Protein AF-A0A2W6DD22-F1 (afdb_monomer_lite)

Structure (mmCIF, N/CA/C/O backbone):
data_AF-A0A2W6DD22-F1
#
_entry.id   AF-A0A2W6DD22-F1
#
loop_
_atom_site.group_PDB
_atom_site.id
_atom_site.type_symbol
_atom_site.label_atom_id
_atom_site.label_alt_id
_atom_site.label_comp_id
_atom_site.label_asym_id
_atom_site.label_entity_id
_atom_site.label_seq_id
_atom_site.pdbx_PDB_ins_code
_atom_site.Cartn_x
_atom_site.Cartn_y
_atom_site.Cartn_z
_atom_site.occupancy
_atom_site.B_iso_or_equiv
_atom_site.auth_seq_id
_atom_site.auth_comp_id
_atom_site.auth_asym_id
_atom_site.auth_atom_id
_atom_site.pdbx_PDB_model_num
ATOM 1 N N . MET A 1 1 ? 8.082 15.433 34.236 1.00 48.53 1 MET A N 1
ATOM 2 C CA . MET A 1 1 ? 8.895 14.264 33.814 1.00 48.53 1 MET A CA 1
ATOM 3 C C . MET A 1 1 ? 8.075 13.049 33.338 1.00 48.53 1 MET A C 1
ATOM 5 O O . MET A 1 1 ? 8.597 12.282 32.543 1.00 48.53 1 MET A O 1
ATOM 9 N N . ALA A 1 2 ? 6.797 12.872 33.714 1.00 55.88 2 ALA A N 1
ATOM 10 C CA . ALA A 1 2 ? 5.979 11.713 33.294 1.00 55.88 2 ALA A CA 1
ATOM 11 C C . ALA A 1 2 ? 5.674 11.628 31.774 1.00 55.88 2 ALA A C 1
ATOM 13 O O . ALA A 1 2 ? 5.603 10.541 31.206 1.00 55.88 2 ALA A O 1
ATOM 14 N N . HIS A 1 3 ? 5.577 12.766 31.076 1.00 55.56 3 HIS A N 1
ATOM 15 C CA . HIS A 1 3 ? 5.310 12.808 29.627 1.00 55.56 3 HIS A CA 1
ATOM 16 C C . HIS A 1 3 ? 6.477 12.357 28.731 1.00 55.56 3 HIS A C 1
ATOM 18 O O . HIS A 1 3 ? 6.265 12.111 27.542 1.00 55.56 3 HIS A O 1
ATOM 24 N N . VAL A 1 4 ? 7.702 12.284 29.262 1.00 63.34 4 VAL A N 1
ATOM 25 C CA . VAL A 1 4 ? 8.893 11.874 28.497 1.00 63.34 4 VAL A CA 1
ATOM 26 C C . VAL A 1 4 ? 9.026 10.352 28.505 1.00 63.34 4 VAL A C 1
ATOM 28 O O . VAL A 1 4 ? 9.234 9.763 27.448 1.00 63.34 4 VAL A O 1
ATOM 31 N N . ALA A 1 5 ? 8.786 9.715 29.655 1.00 61.69 5 ALA A N 1
ATOM 32 C CA . ALA A 1 5 ? 8.777 8.259 29.793 1.00 61.69 5 ALA A CA 1
ATOM 33 C C . ALA A 1 5 ? 7.696 7.604 28.914 1.00 61.69 5 ALA A C 1
ATOM 35 O O . ALA A 1 5 ? 8.007 6.707 28.138 1.00 61.69 5 ALA A O 1
ATOM 36 N N . GLY A 1 6 ? 6.461 8.125 28.921 1.00 66.12 6 GLY A N 1
ATOM 37 C CA . GLY A 1 6 ? 5.385 7.591 28.073 1.00 66.12 6 GLY A CA 1
ATOM 38 C C . GLY A 1 6 ? 5.663 7.718 26.568 1.00 66.12 6 GLY A C 1
ATOM 39 O O . GLY A 1 6 ? 5.362 6.809 25.797 1.00 66.12 6 GLY A O 1
ATOM 40 N N . ARG A 1 7 ? 6.309 8.811 26.135 1.00 67.25 7 ARG A N 1
ATOM 41 C CA . ARG A 1 7 ? 6.731 8.987 24.733 1.00 67.25 7 ARG A CA 1
ATOM 42 C C . ARG A 1 7 ? 7.862 8.038 24.345 1.00 67.25 7 ARG A C 1
ATOM 44 O O . ARG A 1 7 ? 7.915 7.607 23.196 1.00 67.25 7 ARG A O 1
ATOM 51 N N . LEU A 1 8 ? 8.758 7.732 25.281 1.00 79.38 8 LEU A N 1
ATOM 52 C CA . LEU A 1 8 ? 9.864 6.806 25.066 1.00 79.38 8 LEU A CA 1
ATOM 53 C C . LEU A 1 8 ? 9.355 5.364 24.955 1.00 79.38 8 LEU A C 1
ATOM 55 O O . LEU A 1 8 ? 9.715 4.678 24.006 1.00 79.38 8 LEU A O 1
ATOM 59 N N . THR A 1 9 ? 8.437 4.947 25.832 1.00 78.62 9 THR A N 1
ATOM 60 C CA . THR A 1 9 ? 7.766 3.640 25.747 1.00 78.62 9 THR A CA 1
ATOM 61 C C . THR A 1 9 ? 7.017 3.481 24.429 1.00 78.62 9 THR A C 1
ATOM 63 O O . THR A 1 9 ? 7.172 2.460 23.763 1.00 78.62 9 THR A O 1
ATOM 66 N N . MET A 1 10 ? 6.271 4.506 23.995 1.00 78.19 10 MET A N 1
ATOM 67 C CA . MET A 1 10 ? 5.573 4.436 22.711 1.00 78.19 10 MET A CA 1
ATOM 68 C C . MET A 1 10 ? 6.554 4.323 21.538 1.00 78.19 10 MET A C 1
ATOM 70 O O . MET A 1 10 ? 6.380 3.476 20.673 1.00 78.19 10 MET A O 1
ATOM 74 N N . LYS A 1 11 ? 7.638 5.112 21.529 1.00 77.94 11 LYS A N 1
ATOM 75 C CA . LYS A 1 11 ? 8.672 5.008 20.487 1.00 77.94 11 LYS A CA 1
ATOM 76 C C . LYS A 1 11 ? 9.335 3.633 20.457 1.00 77.94 11 LYS A C 1
ATOM 78 O O . LYS A 1 11 ? 9.569 3.124 19.368 1.00 77.94 11 LYS A O 1
ATOM 83 N N . ILE A 1 12 ? 9.617 3.036 21.614 1.00 82.88 12 ILE A N 1
ATOM 84 C CA . ILE A 1 12 ? 10.215 1.698 21.695 1.00 82.88 12 ILE A CA 1
ATOM 85 C C . ILE A 1 12 ? 9.269 0.664 21.088 1.00 82.88 12 ILE A C 1
ATOM 87 O O . ILE A 1 12 ? 9.707 -0.108 20.244 1.00 82.88 12 ILE A O 1
ATOM 91 N N . ILE A 1 13 ? 7.979 0.697 21.435 1.00 78.94 13 ILE A N 1
ATOM 92 C CA . ILE A 1 13 ? 6.968 -0.194 20.847 1.00 78.94 13 ILE A CA 1
ATOM 93 C C . ILE A 1 13 ? 6.888 0.016 19.330 1.00 78.94 13 ILE A C 1
ATOM 95 O O . ILE A 1 13 ? 6.938 -0.951 18.573 1.00 78.94 13 ILE A O 1
ATOM 99 N N . THR A 1 14 ? 6.849 1.266 18.864 1.00 76.12 14 THR A N 1
ATOM 100 C CA . THR A 1 14 ? 6.817 1.577 17.429 1.00 76.12 14 THR A CA 1
ATOM 101 C C . THR A 1 14 ? 8.044 1.037 16.701 1.00 76.12 14 THR A C 1
AT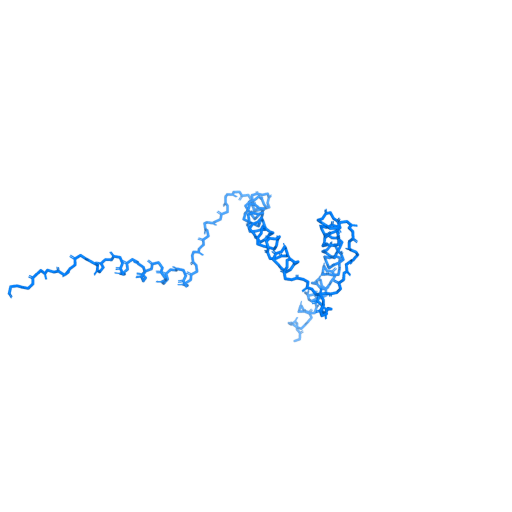OM 103 O O . THR A 1 14 ? 7.893 0.419 15.647 1.00 76.12 14 THR A O 1
ATOM 106 N N . VAL A 1 15 ? 9.246 1.226 17.255 1.00 79.69 15 VAL A N 1
ATOM 107 C CA . VAL A 1 15 ? 10.503 0.714 16.685 1.00 79.69 15 VAL A CA 1
ATOM 108 C C . VAL A 1 15 ? 10.498 -0.814 16.657 1.00 79.69 15 VAL A C 1
ATOM 110 O O . VAL A 1 15 ? 10.830 -1.408 15.633 1.00 79.69 15 VAL A O 1
ATOM 113 N N . LEU A 1 16 ? 10.042 -1.456 17.735 1.00 79.19 16 LEU A N 1
ATOM 114 C CA . LEU A 1 16 ? 9.960 -2.914 17.817 1.00 79.19 16 LEU A CA 1
ATOM 115 C C . LEU A 1 16 ? 9.030 -3.507 16.755 1.00 79.19 16 LEU A C 1
ATOM 117 O O . LEU A 1 16 ? 9.316 -4.573 16.223 1.00 79.19 16 LEU A O 1
ATOM 121 N N . VAL A 1 17 ? 7.940 -2.811 16.425 1.00 77.00 17 VAL A N 1
ATOM 122 C CA . VAL A 1 17 ? 6.983 -3.230 15.390 1.00 77.00 17 VAL A CA 1
ATOM 123 C C . VAL A 1 17 ? 7.502 -2.918 13.984 1.00 77.00 17 VAL A C 1
ATOM 125 O O . VAL A 1 17 ? 7.276 -3.695 13.059 1.00 77.00 17 VAL A O 1
ATOM 128 N N . THR A 1 18 ? 8.243 -1.823 13.791 1.00 79.75 18 THR A N 1
ATOM 129 C CA . THR A 1 18 ? 8.738 -1.448 12.453 1.00 79.75 18 THR A CA 1
ATOM 130 C C . THR A 1 18 ? 9.861 -2.342 11.949 1.00 79.75 18 THR A C 1
ATOM 132 O O . THR A 1 18 ? 9.936 -2.559 10.743 1.00 79.75 18 THR A O 1
ATOM 135 N N . ILE A 1 19 ? 10.699 -2.904 12.826 1.00 83.62 19 ILE A N 1
ATOM 136 C CA . ILE A 1 19 ? 11.783 -3.813 12.415 1.00 83.62 19 ILE A CA 1
ATOM 137 C C . ILE A 1 19 ? 11.243 -5.041 11.647 1.00 83.62 19 ILE A C 1
ATOM 139 O O . ILE A 1 19 ? 11.642 -5.235 10.493 1.00 83.62 19 ILE A O 1
ATOM 143 N N . PRO A 1 20 ? 10.321 -5.858 12.200 1.00 79.44 20 PRO A N 1
ATOM 144 C CA . PRO A 1 20 ? 9.785 -7.011 11.481 1.00 79.44 20 PRO A CA 1
ATOM 145 C C . PRO A 1 20 ? 8.940 -6.596 10.271 1.00 79.44 20 PRO A C 1
ATOM 147 O O . PRO A 1 20 ? 9.014 -7.252 9.231 1.00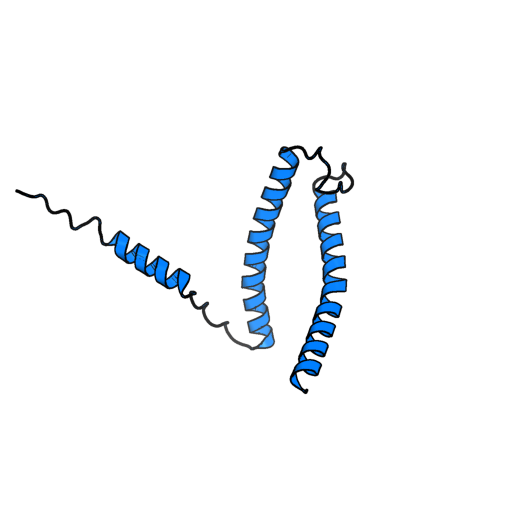 79.44 20 PRO A O 1
ATOM 150 N N . VAL A 1 21 ? 8.201 -5.482 10.353 1.00 83.62 21 VAL A N 1
ATOM 151 C CA . VAL A 1 21 ? 7.424 -4.947 9.220 1.00 83.62 21 VAL A CA 1
ATOM 152 C C . VAL A 1 21 ? 8.334 -4.554 8.056 1.00 83.62 21 VAL A C 1
ATOM 154 O O . VAL A 1 21 ? 8.027 -4.869 6.906 1.00 83.62 21 VAL A O 1
ATOM 157 N N . GLY A 1 22 ? 9.477 -3.924 8.327 1.00 80.00 22 GLY A N 1
ATOM 158 C CA . GLY A 1 22 ? 10.459 -3.560 7.309 1.00 80.00 22 GLY A CA 1
ATOM 159 C C . GLY A 1 22 ? 11.047 -4.784 6.605 1.00 80.00 22 GLY A C 1
ATOM 160 O O . GLY A 1 22 ? 11.112 -4.818 5.377 1.00 80.00 22 GLY A O 1
ATOM 161 N N . ILE A 1 23 ? 11.402 -5.827 7.364 1.00 83.56 23 ILE A N 1
ATOM 162 C CA . ILE A 1 23 ? 11.918 -7.088 6.807 1.00 83.56 23 ILE A CA 1
ATOM 163 C C . ILE A 1 23 ? 10.852 -7.788 5.951 1.00 83.56 23 ILE A C 1
ATOM 165 O O . ILE A 1 23 ? 11.145 -8.227 4.836 1.00 83.56 23 ILE A O 1
ATOM 169 N N . ALA A 1 24 ? 9.615 -7.879 6.446 1.00 84.56 24 ALA A N 1
ATOM 170 C CA . ALA A 1 24 ? 8.504 -8.483 5.714 1.00 84.56 24 ALA A CA 1
ATOM 171 C C . ALA A 1 24 ? 8.209 -7.725 4.412 1.00 84.56 24 ALA A C 1
ATOM 173 O O . ALA A 1 24 ? 8.104 -8.341 3.353 1.00 84.56 24 ALA A O 1
ATOM 174 N N . THR A 1 25 ? 8.166 -6.392 4.474 1.00 81.31 25 THR A N 1
ATOM 175 C CA . THR A 1 25 ? 7.970 -5.526 3.303 1.00 81.31 25 THR A CA 1
ATOM 176 C C . THR A 1 25 ? 9.061 -5.766 2.269 1.00 81.31 25 THR A C 1
ATOM 178 O O . THR A 1 25 ? 8.753 -5.994 1.102 1.00 81.31 25 THR A O 1
ATOM 181 N N . LYS A 1 26 ? 10.333 -5.808 2.691 1.00 76.12 26 LYS A N 1
ATOM 182 C CA . LYS A 1 26 ? 11.457 -6.085 1.791 1.00 76.12 26 LYS A CA 1
ATOM 183 C C . LYS A 1 26 ? 11.287 -7.427 1.071 1.00 76.12 26 LYS A C 1
ATOM 185 O O . LYS A 1 26 ? 11.413 -7.473 -0.146 1.00 76.12 26 LYS A O 1
ATOM 190 N N . LYS A 1 27 ? 10.916 -8.492 1.793 1.00 79.50 27 LYS A N 1
ATOM 191 C CA . LYS A 1 27 ? 10.676 -9.819 1.196 1.00 79.50 27 LYS A CA 1
ATOM 192 C C . LYS A 1 27 ? 9.505 -9.839 0.217 1.00 79.50 27 LYS A C 1
ATOM 194 O O . LYS A 1 27 ? 9.583 -10.515 -0.805 1.00 79.50 27 LYS A O 1
ATOM 199 N N . VAL A 1 28 ? 8.415 -9.136 0.522 1.00 81.38 28 VAL A N 1
ATOM 200 C CA . VAL A 1 28 ? 7.255 -9.038 -0.379 1.00 81.38 28 VAL A CA 1
ATOM 201 C C . VAL A 1 28 ? 7.635 -8.294 -1.652 1.00 81.38 28 VAL A C 1
ATOM 203 O O . VAL A 1 28 ? 7.296 -8.747 -2.742 1.00 81.38 28 VAL A O 1
ATOM 206 N N . VAL A 1 29 ? 8.383 -7.198 -1.525 1.00 74.00 29 VAL A N 1
ATOM 207 C CA . VAL A 1 29 ? 8.886 -6.426 -2.665 1.00 74.00 29 VAL A CA 1
ATOM 208 C C . VAL A 1 29 ? 9.828 -7.276 -3.519 1.00 74.00 29 VAL A C 1
ATOM 210 O O . VAL A 1 29 ? 9.611 -7.382 -4.721 1.00 74.00 29 VAL A O 1
ATOM 213 N N . GLU A 1 30 ? 10.806 -7.951 -2.907 1.00 72.88 30 GLU A N 1
ATOM 214 C CA . GLU A 1 30 ? 11.735 -8.851 -3.605 1.00 72.88 30 GLU A CA 1
ATOM 215 C C . GLU A 1 30 ? 10.994 -9.983 -4.334 1.00 72.88 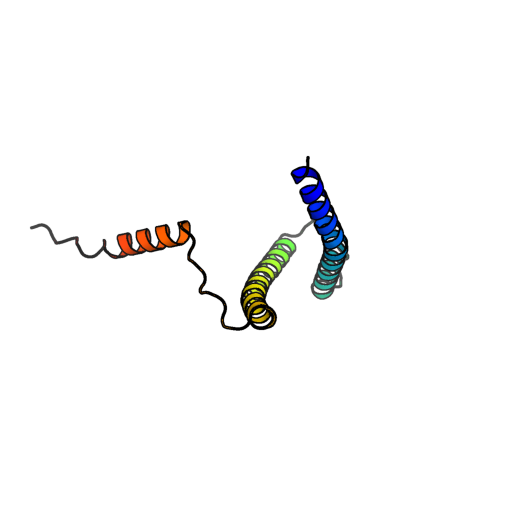30 GLU A C 1
ATOM 217 O O . GLU A 1 30 ? 11.288 -10.248 -5.495 1.00 72.88 30 GLU A O 1
ATOM 222 N N . ARG A 1 31 ? 9.995 -10.617 -3.700 1.00 73.56 31 ARG A N 1
ATOM 223 C CA . ARG A 1 31 ? 9.193 -11.680 -4.333 1.00 73.56 31 ARG A CA 1
ATOM 224 C C . ARG A 1 31 ? 8.296 -11.173 -5.454 1.00 73.56 31 ARG A C 1
ATOM 226 O O . ARG A 1 31 ? 8.177 -11.823 -6.483 1.00 73.56 31 ARG A O 1
ATOM 233 N N . THR A 1 32 ? 7.647 -10.033 -5.258 1.00 73.69 32 THR A N 1
ATOM 234 C CA . THR A 1 32 ? 6.787 -9.441 -6.293 1.00 73.69 32 THR A CA 1
ATOM 235 C C . THR A 1 32 ? 7.625 -9.064 -7.511 1.00 73.69 32 THR A C 1
ATOM 237 O O . THR A 1 32 ? 7.217 -9.301 -8.646 1.00 73.69 32 THR A O 1
ATOM 240 N N . TRP A 1 33 ? 8.832 -8.549 -7.273 1.00 65.31 33 TRP A N 1
ATOM 241 C CA . TRP A 1 33 ? 9.785 -8.212 -8.319 1.00 65.31 33 TRP A CA 1
ATOM 242 C C . TRP A 1 33 ? 10.274 -9.442 -9.085 1.00 65.31 33 TRP A C 1
ATOM 244 O O . TRP A 1 33 ? 10.215 -9.448 -10.310 1.00 65.31 33 TRP A O 1
ATOM 254 N N . THR A 1 34 ? 10.683 -10.511 -8.396 1.00 65.69 34 THR A N 1
ATOM 255 C CA . THR A 1 34 ? 11.142 -11.741 -9.065 1.00 65.69 34 THR A CA 1
ATOM 256 C C . THR A 1 34 ? 10.029 -12.463 -9.818 1.00 65.69 34 THR A C 1
ATOM 258 O O . THR A 1 34 ? 10.300 -13.067 -10.850 1.00 65.69 34 THR A O 1
ATOM 261 N N . VAL A 1 35 ? 8.777 -12.373 -9.361 1.00 66.81 35 VAL A N 1
ATOM 262 C CA . VAL A 1 35 ? 7.614 -12.900 -10.097 1.00 66.81 35 VAL A CA 1
ATOM 263 C C . VAL A 1 35 ? 7.344 -12.092 -11.369 1.00 66.81 35 VAL A C 1
ATOM 265 O O . VAL A 1 35 ? 7.046 -12.673 -12.409 1.00 66.81 35 VAL A O 1
ATOM 268 N N . ALA A 1 36 ? 7.471 -10.764 -11.315 1.00 64.75 36 ALA A N 1
ATOM 269 C CA . ALA A 1 36 ? 7.259 -9.900 -12.477 1.00 64.75 36 ALA A CA 1
ATOM 270 C C . ALA A 1 36 ? 8.434 -9.928 -13.477 1.00 64.75 36 ALA A C 1
ATOM 272 O O . ALA A 1 36 ? 8.228 -9.774 -14.682 1.00 64.75 36 ALA A O 1
ATOM 273 N N . ARG A 1 37 ? 9.669 -10.100 -12.990 1.00 60.66 37 ARG A N 1
ATOM 274 C CA . ARG A 1 37 ? 10.915 -10.098 -13.773 1.00 60.66 37 ARG A CA 1
ATOM 275 C C . ARG A 1 37 ? 11.896 -11.152 -13.223 1.00 60.66 37 ARG A C 1
ATOM 277 O O . ARG A 1 37 ? 12.852 -10.806 -12.533 1.00 60.66 37 ARG A O 1
ATOM 284 N N . PRO A 1 38 ? 11.715 -12.441 -13.556 1.00 56.56 38 PRO A N 1
ATOM 285 C CA . PRO A 1 38 ? 12.581 -13.524 -13.075 1.00 56.56 38 PRO A CA 1
ATOM 286 C C . PRO A 1 38 ? 14.024 -13.483 -13.617 1.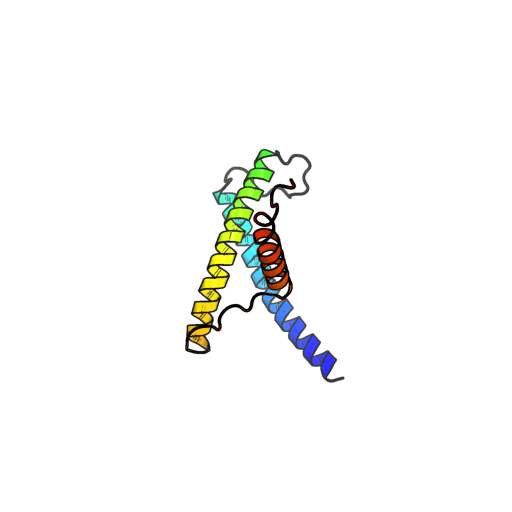00 56.56 38 PRO A C 1
ATOM 288 O O . PRO A 1 38 ? 14.884 -14.181 -13.088 1.00 56.56 38 PRO A O 1
ATOM 291 N N . ALA A 1 39 ? 14.301 -12.672 -14.647 1.00 50.00 39 ALA A N 1
ATOM 292 C CA . ALA A 1 39 ? 15.610 -12.578 -15.300 1.00 50.00 39 ALA A CA 1
ATOM 293 C C . ALA A 1 39 ? 16.526 -11.449 -14.772 1.00 50.00 39 ALA A C 1
ATOM 295 O O . ALA A 1 39 ? 17.701 -11.431 -15.125 1.00 50.00 39 ALA A O 1
ATOM 296 N N . ASP A 1 40 ? 16.032 -10.536 -13.922 1.00 53.62 40 ASP A N 1
ATOM 297 C CA . ASP A 1 40 ? 16.813 -9.401 -13.406 1.00 53.62 40 ASP A CA 1
ATOM 298 C C . ASP A 1 40 ? 16.807 -9.367 -11.872 1.00 53.62 40 ASP A C 1
ATOM 300 O O . ASP A 1 40 ? 15.820 -9.006 -11.222 1.00 53.62 40 ASP A O 1
ATOM 304 N N . ALA A 1 41 ? 17.951 -9.732 -11.286 1.00 50.84 41 ALA A N 1
ATOM 305 C CA . ALA A 1 41 ? 18.220 -9.559 -9.863 1.00 50.84 41 ALA A CA 1
ATOM 306 C C . ALA A 1 41 ? 18.075 -8.071 -9.474 1.00 50.84 41 ALA A C 1
ATOM 308 O O . ALA A 1 41 ? 18.424 -7.203 -10.275 1.00 50.84 41 ALA A O 1
ATOM 309 N N . PRO A 1 42 ? 17.565 -7.761 -8.266 1.00 50.50 42 PRO A N 1
ATOM 310 C CA . PRO A 1 42 ? 17.111 -6.426 -7.877 1.00 50.50 42 PRO A CA 1
ATOM 311 C C . PRO A 1 42 ? 18.233 -5.385 -8.000 1.00 50.50 42 PRO A C 1
ATOM 313 O O . PRO A 1 42 ? 19.048 -5.221 -7.090 1.00 50.50 42 PRO A O 1
ATOM 316 N N . ARG A 1 43 ? 18.282 -4.678 -9.135 1.00 53.78 43 ARG A N 1
ATOM 317 C CA . ARG A 1 43 ? 19.188 -3.545 -9.341 1.00 53.78 43 ARG A CA 1
ATOM 318 C C . ARG A 1 43 ? 18.664 -2.336 -8.596 1.00 53.78 43 ARG A C 1
ATOM 320 O O . ARG A 1 43 ? 17.460 -2.082 -8.530 1.00 53.78 43 ARG A O 1
ATOM 327 N N . LYS A 1 44 ? 19.588 -1.624 -7.955 1.00 50.75 44 LYS A N 1
ATOM 328 C CA . LYS A 1 44 ? 19.262 -0.501 -7.085 1.00 50.75 44 LYS A CA 1
ATOM 329 C C . LYS A 1 44 ? 18.595 0.599 -7.921 1.00 50.75 44 LYS A C 1
ATOM 331 O O . LYS A 1 44 ? 19.146 0.974 -8.952 1.00 50.75 44 LYS A O 1
ATOM 336 N N . PRO A 1 45 ? 17.488 1.202 -7.456 1.00 50.94 45 PRO A N 1
ATOM 337 C CA . PRO A 1 45 ? 16.762 2.259 -8.174 1.00 50.94 45 PRO A CA 1
ATOM 338 C C . PRO A 1 45 ? 17.539 3.585 -8.363 1.00 50.94 45 PRO A C 1
ATOM 340 O O . PRO A 1 45 ? 16.953 4.579 -8.774 1.00 50.94 45 PRO A O 1
ATOM 343 N N . GLY A 1 46 ? 18.845 3.618 -8.064 1.00 48.78 46 GLY A N 1
ATOM 344 C CA . GLY A 1 46 ? 19.759 4.735 -8.334 1.00 48.78 46 GLY A CA 1
ATOM 345 C C . GLY A 1 46 ? 20.811 4.443 -9.414 1.00 48.78 46 GLY A C 1
ATOM 346 O O . GLY A 1 46 ? 21.706 5.259 -9.618 1.00 48.78 46 GLY A O 1
ATOM 347 N N . GLU A 1 47 ? 20.751 3.289 -10.082 1.00 46.62 47 GLU A N 1
ATOM 348 C CA . GLU A 1 47 ? 21.645 2.971 -11.199 1.00 46.62 47 GLU A CA 1
ATOM 349 C C . GLU A 1 47 ? 21.148 3.650 -12.487 1.00 46.62 47 GLU A C 1
ATOM 351 O O . GLU A 1 47 ? 19.970 3.600 -12.831 1.00 46.62 47 GLU A O 1
ATOM 356 N N . ARG A 1 48 ? 22.062 4.324 -13.195 1.00 52.38 48 ARG A N 1
ATOM 357 C CA . ARG A 1 48 ? 21.810 5.253 -14.319 1.00 52.38 48 ARG A CA 1
ATOM 358 C C . ARG A 1 48 ? 21.186 4.608 -15.573 1.00 52.38 48 ARG A C 1
ATOM 360 O O . ARG A 1 48 ? 20.916 5.318 -16.533 1.00 52.38 48 ARG A O 1
ATOM 367 N N . ASP A 1 49 ? 20.968 3.295 -15.559 1.00 57.97 49 ASP A N 1
ATO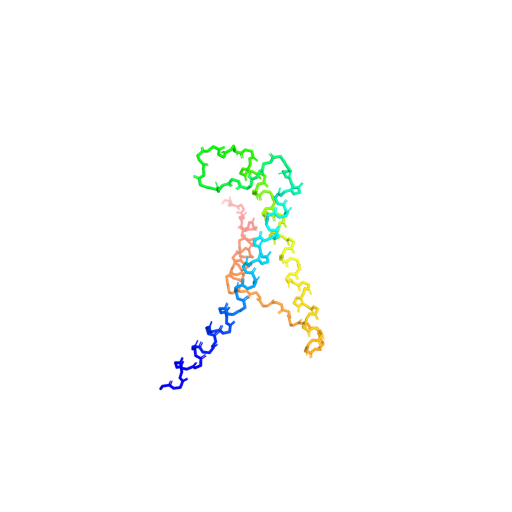M 368 C CA . ASP A 1 49 ? 20.552 2.478 -16.708 1.00 57.97 49 ASP A CA 1
ATOM 369 C C . ASP A 1 49 ? 19.122 1.916 -16.557 1.00 57.97 49 ASP A C 1
ATOM 371 O O . ASP A 1 49 ? 18.758 0.890 -17.130 1.00 57.97 49 ASP A O 1
ATOM 375 N N . VAL A 1 50 ? 18.283 2.577 -15.748 1.00 58.19 50 VAL A N 1
ATOM 376 C CA . VAL A 1 50 ? 16.854 2.247 -15.665 1.00 58.19 50 VAL A CA 1
ATOM 377 C C . VAL A 1 50 ? 16.188 2.617 -16.987 1.00 58.19 50 VAL A C 1
ATOM 379 O O . VAL A 1 50 ? 16.006 3.792 -17.316 1.00 58.19 50 VAL A O 1
ATOM 382 N N . ARG A 1 51 ? 15.779 1.598 -17.747 1.00 67.94 51 ARG A N 1
ATOM 383 C CA . ARG A 1 51 ? 14.986 1.783 -18.963 1.00 67.94 51 ARG A CA 1
ATOM 384 C C . ARG A 1 51 ? 13.644 2.407 -18.586 1.00 67.94 51 ARG A C 1
ATOM 386 O O . ARG A 1 51 ? 12.983 1.969 -17.651 1.00 67.94 51 ARG A O 1
ATOM 393 N N . TRP A 1 52 ? 13.184 3.391 -19.354 1.00 73.44 52 TRP A N 1
ATOM 394 C CA . TRP A 1 52 ? 11.909 4.090 -19.113 1.00 73.44 52 TRP A CA 1
ATOM 395 C C . TRP A 1 52 ? 10.702 3.132 -19.019 1.00 73.44 52 TRP A C 1
ATOM 397 O O . TRP A 1 52 ? 9.754 3.362 -18.274 1.00 73.44 52 TRP A O 1
ATOM 407 N N . GLN A 1 53 ? 10.783 1.996 -19.717 1.00 70.94 53 GLN A N 1
ATOM 408 C CA . GLN A 1 53 ? 9.812 0.901 -19.652 1.00 70.94 53 GLN A CA 1
ATOM 409 C C . GLN A 1 53 ? 9.710 0.268 -18.252 1.00 70.94 53 GLN A C 1
ATOM 411 O O . GLN A 1 53 ? 8.620 -0.113 -17.830 1.00 70.94 53 GLN A O 1
ATOM 416 N N . ASP A 1 54 ? 10.813 0.202 -17.506 1.00 67.69 54 ASP A N 1
ATOM 417 C CA . ASP A 1 54 ? 10.836 -0.326 -16.139 1.00 67.69 54 ASP A CA 1
ATOM 418 C C . ASP A 1 54 ? 10.210 0.661 -15.155 1.00 67.69 54 ASP A C 1
ATOM 420 O O . ASP A 1 54 ? 9.484 0.251 -14.248 1.00 67.69 54 ASP A O 1
ATOM 424 N N . ALA A 1 55 ? 10.411 1.964 -15.375 1.00 74.88 55 ALA A N 1
ATOM 425 C CA . ALA A 1 55 ? 9.754 3.008 -14.593 1.00 74.88 55 ALA A CA 1
ATOM 426 C C . ALA A 1 55 ? 8.225 2.966 -14.768 1.00 74.88 55 ALA A C 1
ATOM 428 O O . ALA A 1 55 ? 7.486 3.028 -13.785 1.00 74.88 55 ALA A O 1
ATOM 429 N N . VAL A 1 56 ? 7.740 2.787 -16.003 1.00 80.81 56 VAL A N 1
ATOM 430 C CA . VAL A 1 56 ? 6.301 2.643 -16.283 1.00 80.81 56 VAL A CA 1
ATOM 431 C C . VAL A 1 56 ? 5.738 1.352 -15.682 1.00 80.81 56 VAL A C 1
ATOM 433 O O . VAL A 1 56 ? 4.657 1.380 -15.093 1.00 80.81 56 VAL A O 1
ATOM 436 N N . GLY A 1 57 ? 6.474 0.237 -15.756 1.00 79.62 57 GLY A N 1
ATOM 437 C CA . GLY A 1 57 ? 6.083 -1.020 -15.109 1.00 79.62 57 GLY A CA 1
ATOM 438 C C . GLY A 1 57 ? 5.928 -0.873 -13.591 1.00 79.62 57 GLY A C 1
ATOM 439 O O . GLY A 1 57 ? 4.918 -1.294 -13.024 1.00 79.62 57 GLY A O 1
ATOM 440 N N . TRP A 1 58 ? 6.876 -0.192 -12.941 1.00 73.81 58 TRP A N 1
ATOM 441 C CA . TRP A 1 58 ? 6.793 0.150 -11.518 1.00 73.81 58 TRP A CA 1
ATOM 442 C C . TRP A 1 58 ? 5.613 1.062 -11.192 1.00 73.81 58 TRP A C 1
ATOM 444 O O . TRP A 1 58 ? 4.931 0.844 -10.189 1.00 73.81 58 TRP A O 1
ATOM 454 N N . ALA A 1 59 ? 5.359 2.073 -12.022 1.00 82.25 59 ALA A N 1
ATOM 455 C CA . ALA A 1 59 ? 4.256 3.004 -11.821 1.00 82.25 59 ALA A CA 1
ATOM 456 C C . ALA A 1 59 ? 2.898 2.298 -11.921 1.00 82.25 59 ALA A C 1
ATOM 458 O O . ALA A 1 59 ? 2.044 2.494 -11.057 1.00 82.25 59 ALA A O 1
ATOM 459 N N . ALA A 1 60 ? 2.714 1.427 -12.917 1.00 84.75 60 ALA A N 1
ATOM 460 C CA . ALA A 1 60 ? 1.493 0.643 -13.076 1.00 84.75 60 ALA A CA 1
ATOM 461 C C . ALA A 1 60 ? 1.268 -0.295 -11.880 1.00 84.75 60 ALA A C 1
ATOM 463 O O . ALA A 1 60 ? 0.187 -0.298 -11.286 1.00 84.75 60 ALA A O 1
ATOM 464 N N . LEU A 1 61 ? 2.308 -1.028 -11.471 1.00 81.31 61 LEU A N 1
ATOM 465 C CA . LEU A 1 61 ? 2.249 -1.918 -10.311 1.00 81.31 61 LEU A CA 1
ATOM 466 C C . LEU A 1 61 ? 1.926 -1.151 -9.021 1.00 81.31 61 LEU A C 1
ATOM 468 O O . LEU A 1 61 ? 1.083 -1.580 -8.234 1.00 81.31 61 LEU A O 1
ATOM 472 N N . SER A 1 62 ? 2.552 0.010 -8.827 1.00 83.56 62 SER A N 1
ATOM 473 C CA . SER A 1 62 ? 2.309 0.869 -7.665 1.00 83.56 62 SER A CA 1
ATOM 474 C C . SER A 1 62 ? 0.894 1.443 -7.678 1.00 83.56 62 SER A C 1
ATOM 476 O O . SER A 1 62 ? 0.232 1.455 -6.643 1.00 83.56 62 SER A O 1
ATOM 478 N N . GLY A 1 63 ? 0.395 1.860 -8.845 1.00 89.75 63 GLY A N 1
ATOM 479 C CA . GLY A 1 63 ? -0.974 2.345 -9.009 1.00 89.75 63 GLY A CA 1
ATOM 480 C C . GLY A 1 63 ? -2.001 1.290 -8.600 1.00 89.75 63 GLY A C 1
ATOM 481 O O . GLY A 1 63 ? -2.869 1.562 -7.769 1.00 89.75 63 GLY A O 1
ATOM 482 N N . VAL A 1 64 ? -1.854 0.059 -9.101 1.00 89.81 64 VAL A N 1
ATOM 483 C CA . VAL A 1 64 ? -2.718 -1.068 -8.713 1.00 89.81 64 VAL A CA 1
ATOM 484 C C . VAL A 1 64 ? -2.581 -1.372 -7.219 1.00 89.81 64 VAL A C 1
ATOM 486 O O . VAL A 1 64 ? -3.588 -1.503 -6.522 1.00 89.81 64 VAL A O 1
ATOM 489 N N . GLY A 1 65 ? -1.352 -1.415 -6.702 1.00 85.75 65 GLY A N 1
ATOM 490 C CA . GLY A 1 65 ? -1.077 -1.672 -5.290 1.00 85.75 65 GLY A CA 1
ATOM 491 C C . GLY A 1 65 ? -1.762 -0.673 -4.355 1.00 85.75 65 GLY A C 1
ATOM 492 O O . GLY A 1 65 ? -2.364 -1.076 -3.360 1.00 85.75 65 GLY A O 1
ATOM 493 N N . VAL A 1 66 ? -1.744 0.620 -4.690 1.00 89.62 66 VAL A N 1
ATOM 494 C CA . VAL A 1 66 ? -2.407 1.675 -3.904 1.00 89.62 66 VAL A CA 1
ATOM 495 C C . VAL A 1 66 ? -3.924 1.489 -3.890 1.00 89.62 66 VAL A C 1
ATOM 497 O O . VAL A 1 66 ? -4.545 1.600 -2.830 1.00 89.62 66 VAL A O 1
ATOM 500 N N . VAL A 1 67 ? -4.532 1.167 -5.034 1.00 87.81 67 VAL A N 1
ATOM 501 C CA . VAL A 1 67 ? -5.984 0.945 -5.126 1.00 87.81 67 VAL A CA 1
ATOM 502 C C . VAL A 1 67 ? -6.403 -0.270 -4.300 1.00 87.81 67 VAL A C 1
ATOM 504 O O . VAL A 1 67 ? -7.332 -0.172 -3.495 1.00 87.81 67 VAL A O 1
ATOM 507 N N . VAL A 1 68 ? -5.685 -1.388 -4.437 1.00 87.31 68 VAL A N 1
ATOM 508 C CA . VAL A 1 68 ? -5.935 -2.606 -3.654 1.00 87.31 68 VAL A CA 1
ATOM 509 C C . VAL A 1 68 ? -5.750 -2.332 -2.164 1.00 87.31 68 VAL A C 1
ATOM 511 O O . VAL A 1 68 ? -6.611 -2.690 -1.365 1.00 87.31 68 VAL A O 1
ATOM 514 N N . THR A 1 69 ? -4.688 -1.622 -1.782 1.00 86.44 69 THR A N 1
ATOM 515 C CA . THR A 1 69 ? -4.432 -1.256 -0.383 1.00 86.44 69 THR A CA 1
ATOM 516 C C . THR A 1 69 ? -5.564 -0.412 0.192 1.00 86.44 69 THR A C 1
ATOM 518 O O . THR A 1 69 ? -6.011 -0.671 1.302 1.00 86.44 69 THR A O 1
ATOM 521 N N . ASN A 1 70 ? -6.078 0.570 -0.552 1.00 87.38 70 ASN A N 1
ATOM 522 C CA . ASN A 1 70 ? -7.200 1.399 -0.106 1.00 87.38 70 ASN A CA 1
ATOM 523 C C . ASN A 1 70 ? -8.485 0.572 0.059 1.00 87.38 70 ASN A C 1
ATOM 525 O O . ASN A 1 70 ? -9.227 0.765 1.022 1.00 87.38 70 ASN A O 1
ATOM 529 N N . LEU A 1 71 ? -8.738 -0.378 -0.845 1.00 88.94 71 LEU A N 1
ATOM 530 C CA . LEU A 1 71 ? -9.874 -1.291 -0.731 1.00 88.94 71 LEU A CA 1
ATOM 531 C C . LEU A 1 71 ? -9.751 -2.183 0.510 1.00 88.94 71 LEU A C 1
ATOM 533 O O . LEU A 1 71 ? -10.683 -2.247 1.310 1.00 88.94 71 LEU A O 1
ATOM 537 N N . VAL A 1 72 ? -8.587 -2.809 0.695 1.00 88.12 72 VAL A N 1
ATOM 538 C CA . VAL A 1 72 ? -8.282 -3.657 1.853 1.00 88.12 72 VAL A CA 1
ATOM 539 C C . VAL A 1 72 ? -8.320 -2.850 3.146 1.00 88.12 72 VAL A C 1
ATOM 541 O O . VAL A 1 72 ? -8.847 -3.335 4.134 1.00 88.12 72 VAL A O 1
ATOM 544 N N . ALA A 1 73 ? -7.845 -1.606 3.158 1.00 87.69 73 ALA A N 1
ATOM 545 C CA . ALA A 1 73 ? -7.906 -0.747 4.335 1.00 87.69 73 ALA A CA 1
ATOM 546 C C . ALA A 1 73 ? -9.352 -0.410 4.713 1.00 87.69 73 ALA A C 1
ATOM 548 O O . ALA A 1 73 ? -9.709 -0.476 5.884 1.00 87.69 73 ALA A O 1
ATOM 549 N N . ARG A 1 74 ? -10.202 -0.082 3.732 1.00 85.06 74 ARG A N 1
ATOM 550 C CA . ARG A 1 74 ? -11.625 0.199 3.976 1.00 85.06 74 ARG A CA 1
ATOM 551 C C . ARG A 1 74 ? -12.352 -1.040 4.489 1.00 85.06 74 ARG A C 1
ATOM 553 O O . ARG A 1 74 ? -13.001 -0.967 5.525 1.00 85.06 74 ARG A O 1
ATOM 560 N N . LYS A 1 75 ? -12.203 -2.173 3.798 1.00 84.50 75 LYS A N 1
ATOM 561 C CA . LYS A 1 75 ? -12.873 -3.429 4.158 1.00 84.50 75 LYS A CA 1
ATOM 562 C C . LYS A 1 75 ? -12.325 -4.032 5.444 1.00 84.50 75 LYS A C 1
ATOM 564 O O . LYS A 1 75 ? -13.092 -4.417 6.310 1.00 84.50 75 LYS A O 1
ATOM 569 N N . GLY A 1 76 ? -11.009 -4.030 5.607 1.00 84.00 76 GLY A N 1
ATOM 570 C CA . GLY A 1 76 ? -10.339 -4.480 6.819 1.00 84.00 76 GLY A CA 1
ATOM 571 C C . GLY A 1 76 ? -10.700 -3.626 8.030 1.00 84.00 76 GLY A C 1
ATOM 572 O O . GLY A 1 76 ? -10.931 -4.178 9.095 1.00 84.00 76 GLY A O 1
ATOM 573 N N . ALA A 1 77 ? -10.822 -2.301 7.883 1.00 80.50 77 ALA A N 1
ATOM 574 C CA . ALA A 1 77 ? -11.296 -1.447 8.971 1.00 80.50 77 ALA A CA 1
ATOM 575 C C . ALA A 1 77 ? -12.752 -1.755 9.353 1.00 80.50 77 ALA A C 1
ATOM 577 O O . ALA A 1 77 ? -13.062 -1.778 10.540 1.00 80.50 77 ALA A O 1
ATOM 578 N N . GLU A 1 78 ? -13.628 -2.014 8.375 1.00 80.12 78 GLU A N 1
ATOM 579 C CA . GLU A 1 78 ? -15.014 -2.434 8.625 1.00 80.12 78 GLU A CA 1
ATOM 580 C C . GLU A 1 78 ? -15.069 -3.779 9.368 1.00 80.12 78 GLU A C 1
ATOM 582 O O . GLU A 1 78 ? -15.760 -3.894 10.379 1.00 80.12 78 GLU A O 1
ATOM 587 N N . GLU A 1 79 ? -14.306 -4.771 8.903 1.00 79.88 79 GLU A N 1
ATOM 588 C CA . GLU A 1 79 ? -14.237 -6.116 9.485 1.00 79.88 79 GLU A CA 1
ATOM 589 C C . GLU A 1 79 ? -13.681 -6.073 10.914 1.00 79.88 79 GLU A C 1
ATOM 591 O O . GLU A 1 79 ? -14.329 -6.528 11.850 1.00 79.88 79 GLU A O 1
ATOM 596 N N . VAL A 1 80 ? -12.516 -5.441 11.105 1.00 83.00 80 VAL A N 1
ATOM 597 C CA . VAL A 1 80 ? -11.860 -5.320 12.414 1.00 83.00 80 VAL A CA 1
ATOM 598 C C . VAL A 1 80 ? -12.747 -4.560 13.394 1.00 83.00 80 VAL A C 1
ATOM 600 O O . VAL A 1 80 ? -12.838 -4.954 14.554 1.00 83.00 80 VAL A O 1
ATOM 603 N N . TRP A 1 81 ? -13.438 -3.504 12.954 1.00 77.44 81 TRP A N 1
ATOM 604 C CA . TRP A 1 81 ? -14.377 -2.780 13.811 1.00 77.44 81 TRP A CA 1
ATOM 605 C C . TRP A 1 81 ? -15.542 -3.668 14.245 1.00 77.44 81 TRP A C 1
ATOM 607 O O . TRP A 1 81 ? -15.859 -3.728 15.433 1.00 77.44 81 TRP A O 1
ATOM 617 N N . ARG A 1 82 ? -16.140 -4.409 13.307 1.00 80.69 82 ARG A N 1
ATOM 618 C CA . ARG A 1 82 ? -17.218 -5.357 13.609 1.00 80.69 82 ARG A CA 1
ATOM 619 C C . ARG A 1 82 ? -16.759 -6.447 14.576 1.00 80.69 82 ARG A C 1
ATOM 621 O O . ARG A 1 82 ? -17.506 -6.776 15.490 1.00 80.69 82 ARG A O 1
ATOM 628 N N . THR A 1 83 ? -15.543 -6.969 14.413 1.00 81.31 83 THR A N 1
ATOM 629 C CA . THR A 1 83 ? -14.987 -8.017 15.282 1.00 81.31 83 THR A CA 1
ATOM 630 C C . THR A 1 83 ? -14.611 -7.503 16.674 1.00 81.31 83 THR A C 1
ATOM 632 O O . THR A 1 83 ? -14.820 -8.210 17.652 1.00 81.31 83 THR A O 1
ATOM 635 N N . VAL A 1 84 ? -14.040 -6.298 16.780 1.00 82.44 84 VAL A N 1
ATOM 636 C CA . VAL A 1 84 ? -13.479 -5.777 18.042 1.00 82.44 84 VAL A CA 1
ATOM 637 C C . VAL A 1 84 ? -14.490 -4.955 18.842 1.00 82.44 84 VAL A C 1
ATOM 639 O O . VAL A 1 84 ? -14.540 -5.070 20.063 1.00 82.44 84 VAL A O 1
ATOM 642 N N . VAL A 1 85 ? -15.265 -4.098 18.175 1.00 83.25 85 VAL A N 1
ATOM 643 C CA . VAL A 1 85 ? -16.179 -3.136 18.818 1.00 83.25 85 VAL A CA 1
ATOM 644 C C . VAL A 1 85 ? -17.625 -3.638 18.805 1.00 83.25 85 VAL A C 1
ATOM 646 O O . VAL A 1 85 ? -18.379 -3.338 19.726 1.00 83.25 85 VAL A O 1
ATOM 649 N N . GLY A 1 86 ? -18.000 -4.432 17.797 1.00 66.19 86 GLY A N 1
ATOM 650 C CA . GLY A 1 86 ? -19.375 -4.876 17.580 1.00 66.19 86 GLY A CA 1
ATOM 651 C C . GLY A 1 86 ? -20.244 -3.776 16.961 1.00 66.19 86 GLY A C 1
ATOM 652 O O . GLY A 1 86 ? -20.260 -2.633 17.414 1.00 66.19 86 GLY A O 1
ATOM 653 N N . GLY A 1 87 ? -20.982 -4.123 15.905 1.00 71.75 87 GLY A N 1
ATOM 654 C CA . GLY A 1 87 ? -21.845 -3.192 15.167 1.00 71.75 87 GLY A CA 1
ATOM 655 C C . GLY A 1 87 ? -21.186 -2.554 13.939 1.00 71.75 87 GLY A C 1
ATOM 656 O O . GLY A 1 87 ? -20.004 -2.759 13.656 1.00 71.75 87 GLY A O 1
ATOM 657 N N . ASP A 1 88 ? -21.979 -1.814 13.161 1.00 69.88 88 ASP A N 1
ATOM 658 C CA . ASP A 1 88 ? -21.502 -1.173 11.934 1.00 69.88 88 ASP A CA 1
ATOM 659 C C . ASP A 1 88 ? -20.605 0.045 12.223 1.00 69.88 88 ASP A C 1
ATOM 661 O O . ASP A 1 88 ? -20.898 0.840 13.124 1.00 69.88 88 ASP A O 1
ATOM 665 N N . PRO A 1 89 ? -19.505 0.219 11.468 1.00 66.31 89 PRO A N 1
ATOM 666 C CA . PRO A 1 89 ? -18.591 1.335 11.662 1.00 66.31 89 PRO A CA 1
ATOM 667 C C . PRO A 1 89 ? -19.267 2.679 11.343 1.00 66.31 89 PRO A C 1
ATOM 669 O O . PRO A 1 89 ? -20.087 2.769 10.423 1.00 66.31 89 PRO A O 1
ATOM 672 N N . PRO A 1 90 ? -18.917 3.760 12.068 1.00 70.38 90 PRO A N 1
ATOM 673 C CA . PRO A 1 90 ? -19.524 5.068 11.860 1.00 70.38 90 PRO A CA 1
ATOM 674 C C . PRO A 1 90 ? -19.242 5.597 10.443 1.00 70.38 90 PRO A C 1
ATOM 676 O O . PRO A 1 90 ? -18.126 5.441 9.934 1.00 70.38 90 PRO A O 1
ATOM 679 N N . PRO A 1 91 ? -20.211 6.281 9.803 1.00 67.44 91 PRO A N 1
ATOM 680 C CA . PRO A 1 91 ? -20.036 6.798 8.453 1.00 67.44 91 PRO A CA 1
ATOM 681 C C . PRO A 1 91 ? -18.857 7.774 8.395 1.00 67.44 91 PRO A C 1
ATOM 683 O O . PRO A 1 91 ? -18.698 8.650 9.254 1.00 67.44 91 PRO A O 1
ATOM 686 N N . ARG A 1 92 ? -18.023 7.628 7.357 1.00 73.38 92 ARG A N 1
ATOM 687 C CA . ARG A 1 92 ? -16.825 8.453 7.157 1.00 73.38 92 ARG A CA 1
ATOM 688 C C . ARG A 1 92 ? -17.220 9.930 7.118 1.00 73.38 92 ARG A C 1
ATOM 690 O O . ARG A 1 92 ? -17.951 10.369 6.232 1.00 73.38 92 ARG A O 1
ATOM 697 N N . LYS A 1 93 ? -16.713 10.719 8.067 1.00 73.88 93 LYS A N 1
ATOM 698 C CA . LYS A 1 93 ? -16.915 12.171 8.067 1.00 73.88 93 LYS A CA 1
ATOM 699 C C . LYS A 1 93 ? -16.076 12.778 6.940 1.00 73.88 93 LYS A C 1
ATOM 701 O O . LYS A 1 93 ? -14.857 12.652 6.963 1.00 73.88 93 LYS A O 1
ATOM 706 N N . LEU A 1 94 ? -16.726 13.446 5.985 1.00 67.69 94 LEU A N 1
ATOM 707 C CA . LEU A 1 94 ? -16.043 14.257 4.970 1.00 67.69 94 LEU A CA 1
ATOM 708 C C . LEU A 1 94 ? -15.139 15.283 5.662 1.00 67.69 94 LEU A C 1
ATOM 710 O O . LEU A 1 94 ? -15.580 15.992 6.580 1.00 67.69 94 LEU A O 1
ATOM 714 N N . THR A 1 95 ? -13.889 15.365 5.224 1.00 79.75 95 THR A N 1
ATOM 715 C CA . THR A 1 95 ? -12.933 16.360 5.709 1.00 79.75 95 THR A CA 1
ATOM 716 C C . THR A 1 95 ? -13.411 17.771 5.344 1.00 79.75 95 THR A C 1
ATOM 718 O O . THR A 1 95 ? -14.216 17.968 4.430 1.00 79.75 95 THR A O 1
ATOM 721 N N . LYS A 1 96 ? -12.949 18.801 6.071 1.00 76.00 96 LYS A N 1
ATOM 722 C CA . LYS A 1 96 ? -13.339 20.199 5.786 1.00 76.00 96 LYS A CA 1
ATOM 723 C C . LYS A 1 96 ? -13.002 20.617 4.346 1.00 76.00 96 LYS A C 1
ATOM 725 O O . LYS A 1 96 ? -13.768 21.383 3.770 1.00 76.00 96 LYS A O 1
ATOM 730 N N . GLY A 1 97 ? -11.904 20.101 3.784 1.00 77.75 97 GLY A N 1
ATOM 731 C CA . GLY A 1 97 ? -11.506 20.346 2.395 1.00 77.75 97 GLY A CA 1
ATOM 732 C C . GLY A 1 97 ? -12.525 19.793 1.402 1.00 77.75 97 GLY A C 1
ATOM 733 O O . GLY A 1 97 ? -13.053 20.547 0.592 1.00 77.75 97 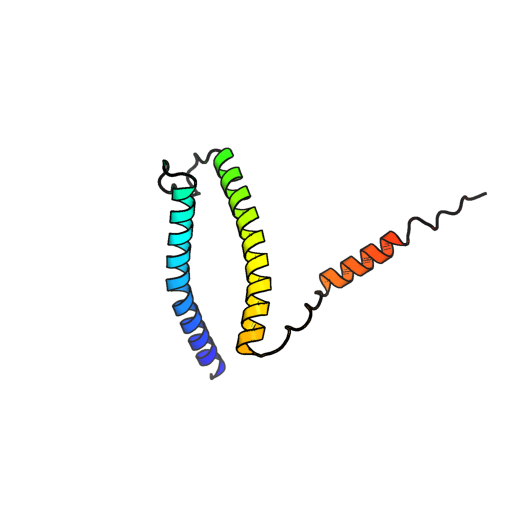GLY A O 1
ATOM 734 N N . GLU A 1 98 ? -12.904 18.522 1.553 1.00 78.19 98 GLU A N 1
ATOM 735 C CA . GLU A 1 98 ? -13.912 17.869 0.701 1.00 78.19 98 GLU A CA 1
ATOM 736 C C . GLU A 1 98 ? -15.287 18.548 0.806 1.00 78.19 98 GLU A C 1
ATOM 738 O O . GLU A 1 98 ? -15.978 18.724 -0.194 1.00 78.19 98 GLU A O 1
ATOM 743 N N . LYS A 1 99 ? -15.682 19.005 2.005 1.00 81.38 99 LYS A N 1
ATOM 744 C CA . LYS A 1 99 ? -16.929 19.771 2.189 1.00 81.38 99 LYS A CA 1
ATOM 745 C C . LYS A 1 99 ? -16.901 21.128 1.490 1.00 81.38 99 LYS A C 1
ATOM 747 O O . LYS A 1 99 ? -17.940 21.575 1.010 1.00 81.38 99 LYS A O 1
ATOM 752 N N . LYS A 1 100 ? -15.748 21.805 1.481 1.00 81.06 100 LYS A N 1
ATOM 753 C CA . LYS A 1 100 ? -15.590 23.112 0.835 1.00 81.06 100 LYS A CA 1
ATOM 754 C C . LYS A 1 100 ? -15.653 22.966 -0.685 1.00 81.06 100 LYS A C 1
ATOM 756 O O . LYS A 1 100 ? -16.426 23.681 -1.307 1.00 81.06 100 LYS A O 1
ATOM 761 N N . MET A 1 101 ? -14.964 21.969 -1.234 1.00 74.12 101 MET A N 1
ATOM 762 C CA . MET A 1 101 ? -14.983 21.646 -2.665 1.00 74.12 101 MET A CA 1
ATOM 763 C C . MET A 1 101 ? -16.383 21.236 -3.133 1.00 74.12 101 MET A C 1
ATOM 765 O O . MET A 1 101 ? -16.902 21.812 -4.077 1.00 74.12 101 MET A O 1
ATOM 769 N N . ALA A 1 102 ? -17.073 20.357 -2.398 1.00 78.81 102 ALA A N 1
ATOM 770 C CA . ALA A 1 102 ? -18.454 19.983 -2.719 1.00 78.81 102 ALA A CA 1
ATOM 771 C C . ALA A 1 102 ? -19.437 21.171 -2.643 1.00 78.81 102 ALA A C 1
ATOM 773 O O . ALA A 1 102 ? -20.487 21.164 -3.288 1.00 78.81 102 ALA A O 1
ATOM 774 N N . LYS A 1 103 ? -19.128 22.195 -1.835 1.00 78.12 103 LYS A N 1
ATOM 775 C CA . LYS A 1 103 ? -19.907 23.438 -1.761 1.00 78.12 103 LYS A CA 1
ATOM 776 C C . LYS A 1 103 ? -19.573 24.383 -2.919 1.00 78.12 103 LYS A C 1
ATOM 778 O O . LYS A 1 103 ? -20.494 24.994 -3.451 1.00 78.12 103 LYS A O 1
ATOM 783 N N . GLU A 1 104 ? -18.303 24.483 -3.301 1.00 78.50 104 GLU A N 1
ATOM 784 C CA . GLU A 1 104 ? -17.821 25.265 -4.447 1.00 78.50 104 GLU A CA 1
ATOM 785 C C . GLU A 1 104 ? -18.352 24.687 -5.770 1.00 78.50 104 GLU A C 1
ATOM 787 O O . GLU A 1 104 ? -18.939 25.427 -6.549 1.00 78.50 104 GLU A O 1
ATOM 792 N N . GLU A 1 105 ? -18.300 23.367 -5.972 1.00 71.50 105 GLU A N 1
ATOM 793 C CA . GLU A 1 105 ? -18.877 22.685 -7.142 1.00 71.50 105 GLU A CA 1
ATOM 794 C C . GLU A 1 105 ? -20.400 22.850 -7.225 1.00 71.50 105 GLU A C 1
ATOM 796 O O . GLU A 1 105 ? -20.945 23.097 -8.297 1.00 71.50 105 GLU A O 1
ATOM 801 N N . ARG A 1 106 ? -21.110 22.778 -6.091 1.00 73.19 106 ARG A N 1
ATOM 802 C CA . ARG A 1 106 ? -22.556 23.066 -6.042 1.00 73.19 106 ARG A CA 1
ATOM 803 C C . ARG A 1 106 ? -22.886 24.539 -6.269 1.00 73.19 106 ARG A C 1
ATOM 805 O O . ARG A 1 106 ? -24.010 24.834 -6.668 1.00 73.19 106 ARG A O 1
ATOM 812 N N . GLY A 1 107 ? -21.965 25.449 -5.961 1.00 70.12 107 GLY A N 1
ATOM 813 C CA . GLY A 1 107 ? -22.085 26.868 -6.289 1.00 70.12 107 GLY A CA 1
ATOM 814 C C . GLY A 1 107 ? -21.901 27.095 -7.786 1.00 70.12 107 GLY A C 1
ATOM 815 O O . GLY A 1 107 ? -22.760 27.692 -8.421 1.00 70.12 107 GLY A O 1
ATOM 816 N N . LEU A 1 108 ? -20.850 26.506 -8.357 1.00 63.25 108 LEU A N 1
ATOM 817 C CA . LEU A 1 108 ? -20.495 26.622 -9.769 1.00 63.25 108 LEU A CA 1
ATOM 818 C C . LEU A 1 108 ? -21.529 25.955 -10.693 1.00 63.25 108 LEU A C 1
ATOM 820 O O . LEU A 1 108 ? -21.895 26.510 -11.723 1.00 63.25 108 LEU A O 1
ATOM 824 N N . ALA A 1 109 ? -22.083 24.806 -10.295 1.00 63.19 109 ALA A N 1
ATOM 825 C CA . ALA A 1 109 ? -23.134 24.114 -11.046 1.00 63.19 109 ALA A CA 1
ATOM 826 C C . ALA A 1 109 ? -24.485 24.857 -11.051 1.00 63.19 109 ALA A C 1
ATOM 828 O O . ALA A 1 109 ? -25.347 24.552 -11.873 1.00 63.19 109 ALA A O 1
ATOM 829 N N . LYS A 1 110 ? -24.690 25.829 -10.149 1.00 62.06 110 LYS A N 1
ATOM 830 C CA . LYS A 1 110 ? -25.877 26.700 -10.159 1.00 62.06 110 LYS A CA 1
ATOM 831 C C . LYS A 1 110 ? -25.722 27.910 -11.088 1.00 62.06 110 LYS A C 1
ATOM 833 O O . LYS A 1 110 ? -26.724 28.563 -11.371 1.00 62.06 110 LYS A O 1
ATOM 838 N N . GLU A 1 111 ? -24.514 28.189 -11.580 1.00 61.34 111 GLU A N 1
ATOM 839 C CA . GLU A 1 111 ? -24.177 29.410 -12.322 1.00 61.34 111 GLU A CA 1
ATOM 840 C C . GLU A 1 111 ? -24.207 29.349 -13.875 1.00 61.34 111 GLU A C 1
ATOM 842 O O . GLU A 1 111 ? -23.876 30.359 -14.483 1.00 61.34 111 GLU A O 1
ATOM 847 N N . PRO A 1 112 ? -24.664 28.291 -14.590 1.00 54.53 112 PRO A N 1
ATOM 848 C CA . PRO A 1 112 ? -24.862 28.392 -16.045 1.00 54.53 112 PRO A CA 1
ATOM 849 C C . PRO A 1 112 ? -26.316 28.653 -16.491 1.00 54.53 112 PRO A C 1
ATOM 851 O O . PRO A 1 112 ? -26.583 28.646 -17.687 1.00 54.53 112 PRO A O 1
ATOM 854 N N . ALA A 1 113 ? -27.273 28.894 -15.583 1.00 55.84 113 ALA A N 1
ATOM 855 C CA . ALA A 1 113 ? -28.696 29.052 -15.945 1.00 55.84 113 ALA A CA 1
ATOM 856 C C . ALA A 1 113 ? -29.272 30.476 -15.778 1.00 55.84 113 ALA A C 1
ATOM 858 O O . ALA A 1 113 ? -30.481 30.660 -15.921 1.00 55.84 113 ALA A O 1
ATOM 859 N N . GLN A 1 114 ? -28.449 31.484 -15.458 1.00 57.50 114 GLN A N 1
ATOM 860 C CA . GLN A 1 114 ? -28.910 32.873 -15.262 1.00 57.50 114 GLN A CA 1
ATOM 861 C C . GLN A 1 114 ? -28.402 33.888 -16.299 1.00 57.50 114 GLN A C 1
ATOM 863 O O . GLN A 1 114 ? -28.656 35.082 -16.142 1.00 57.50 114 GLN A O 1
ATOM 868 N N . SER A 1 115 ? -27.779 33.465 -17.402 1.00 54.16 115 SER A N 1
ATOM 869 C CA . SER A 1 115 ? -27.585 34.349 -18.560 1.00 54.16 115 SER A CA 1
ATOM 870 C C . SER A 1 115 ? -28.903 34.498 -19.335 1.00 54.16 115 SER A C 1
ATOM 872 O O . SER A 1 115 ? -29.141 33.858 -20.357 1.00 54.16 115 SER A O 1
ATOM 874 N N . LYS A 1 116 ? -29.798 35.350 -18.817 1.00 51.03 116 LYS A N 1
ATOM 875 C CA . LYS A 1 116 ? -30.932 35.881 -19.587 1.00 51.03 116 LYS A CA 1
ATOM 876 C C . LYS A 1 116 ? -30.402 36.667 -20.803 1.00 51.03 116 LYS A C 1
ATOM 878 O O . LYS A 1 116 ? -29.408 37.378 -20.651 1.00 51.03 116 LYS A O 1
ATOM 883 N N . PRO A 1 117 ? -31.056 36.581 -21.977 1.00 51.25 117 PRO A N 1
ATOM 884 C CA . PRO A 1 117 ? -30.688 37.388 -23.134 1.00 51.25 117 PRO A CA 1
ATOM 885 C C . PRO A 1 117 ? -31.014 38.855 -22.833 1.00 51.25 117 PRO A C 1
ATOM 887 O O . PRO A 1 117 ? -32.125 39.167 -22.403 1.00 51.25 117 PRO A O 1
ATOM 890 N N . ALA A 1 118 ? -30.034 39.740 -23.007 1.00 50.69 118 ALA A N 1
ATOM 891 C CA . ALA A 1 118 ? -30.255 41.177 -22.945 1.00 50.69 118 ALA A CA 1
ATOM 892 C C . ALA A 1 118 ? -30.868 41.638 -24.276 1.00 50.69 118 ALA A C 1
ATOM 894 O O . ALA A 1 118 ? -30.268 41.439 -25.334 1.00 50.69 118 ALA A O 1
ATOM 895 N N . THR A 1 119 ? -32.080 42.185 -24.183 1.00 48.38 119 THR A N 1
ATOM 896 C CA . THR A 1 119 ? -32.682 43.104 -25.156 1.00 48.38 119 THR A CA 1
ATOM 897 C C . THR A 1 119 ? -31.911 44.418 -25.174 1.00 48.38 119 THR A C 1
ATOM 899 O O . THR A 1 119 ? -31.443 44.823 -24.083 1.00 48.38 119 THR A O 1
#

Radius of gyration: 24.27 Å; chains: 1; bounding box: 54×57×59 Å

Secondary structure (DSSP, 8-state):
-HHHHHHHHHHHHHHHHHHHHHHHHHHHHHHHHHHH-TTS----TTSTT--HHHHHHHHHHHHHHHHHHHHHHHHHHHHHHHHHT-SPPPPPPPPHHHHHHHHHHHHHTTTTS--PPP-

Foldseek 3Di:
DVVVVVVVVVVVVVVVVVVVVVVVVVVVVQVVCCVVPVPDHDDDPPDPPPDVVNVVVVVVVVVVVVVVVVVCVVVVVQVCCCVPVNDGDDPDDDDPVRVVVVVVVVVVVVPPPPPDDDD

pLDDT: mean 72.0, std 11.92, range [46.62, 89.81]

Sequence (119 aa):
MAHVAGRLTMKIITVLVTIPVGIATKKVVERTWTVARPADAPRKPGERDVRWQDAVGWAALSGVGVVVTNLVARKGAEEVWRTVVGGDPPPRKLTKGEKKMAKEERGLAKEPAQSKPAT